Protein AF-Q84FB0-F1 (afdb_monomer)

Secondary structure (DSSP, 8-state):
-HHHHHHHHS--EEEE--S-S--SS--S----S-EEEESS-TT--BTTB-HHHHHHHHHHHHHHHHHHHHH-HHHHHSSHHHHHHHHHHHHHHHHHHHHHHHSS---HHHHHGGGGGGT--HHHHHHHHHHHHHHHHHHTTT----HHHHHHHHHHHHH-GGGS--HHHHTS--

Organism: Myxococcus xanthus (NCBI:txid34)

Mean predicted aligned error: 7.37 Å

Structure (mmCIF, N/CA/C/O backbone):
data_AF-Q84FB0-F1
#
_entry.id   AF-Q84FB0-F1
#
loop_
_atom_site.group_PDB
_atom_site.id
_atom_site.type_symbol
_atom_site.label_atom_id
_atom_site.label_alt_id
_atom_site.label_comp_id
_atom_site.label_asym_id
_atom_site.label_entity_id
_atom_site.label_seq_id
_atom_site.pdbx_PDB_ins_code
_atom_site.Cartn_x
_atom_site.Cartn_y
_atom_site.Cartn_z
_atom_site.occupancy
_atom_site.B_iso_or_equiv
_atom_site.auth_seq_id
_atom_site.auth_comp_id
_atom_site.auth_asym_id
_atom_site.auth_atom_id
_atom_site.pdbx_PDB_model_num
ATOM 1 N N . MET A 1 1 ? -11.268 15.327 3.316 1.00 81.75 1 MET A N 1
ATOM 2 C CA . MET A 1 1 ? -10.565 15.446 4.613 1.00 81.75 1 MET A CA 1
ATOM 3 C C . MET A 1 1 ? -9.249 14.669 4.582 1.00 81.75 1 MET A C 1
ATOM 5 O O . MET A 1 1 ? -8.233 15.342 4.572 1.00 81.75 1 MET A O 1
ATOM 9 N N . PHE A 1 2 ? -9.243 13.336 4.411 1.00 89.38 2 PHE A N 1
ATOM 10 C CA . PHE A 1 2 ? -8.011 12.535 4.229 1.00 89.38 2 PHE A CA 1
ATOM 11 C C . PHE A 1 2 ? -7.158 12.961 3.022 1.00 89.38 2 PHE A C 1
ATOM 13 O O . PHE A 1 2 ? -6.011 13.350 3.179 1.00 89.38 2 PHE A O 1
ATOM 20 N N . TRP A 1 3 ? -7.733 12.973 1.814 1.00 85.69 3 TRP A N 1
ATOM 21 C CA . TRP A 1 3 ? -6.962 13.269 0.598 1.00 85.69 3 TRP A CA 1
ATOM 22 C C . TRP A 1 3 ? -6.293 14.647 0.616 1.00 85.69 3 TRP A C 1
ATOM 24 O O . TRP A 1 3 ? -5.114 14.773 0.326 1.00 85.69 3 TRP A O 1
ATOM 34 N N . ARG A 1 4 ? -7.010 15.674 1.086 1.00 86.44 4 ARG A N 1
ATOM 35 C CA . ARG A 1 4 ? -6.433 17.014 1.276 1.00 86.44 4 ARG A CA 1
ATOM 36 C C . ARG A 1 4 ? -5.269 17.032 2.272 1.00 86.44 4 ARG A C 1
ATOM 38 O O . ARG A 1 4 ? -4.439 17.923 2.180 1.00 86.44 4 ARG A O 1
ATOM 45 N N . HIS A 1 5 ? -5.236 16.123 3.248 1.00 88.12 5 HIS A N 1
ATOM 46 C CA . HIS A 1 5 ? -4.092 15.988 4.149 1.00 88.12 5 HIS A CA 1
ATOM 47 C C . HIS A 1 5 ? -2.902 15.367 3.414 1.00 88.12 5 HIS A C 1
ATOM 49 O O . HIS A 1 5 ? -1.834 15.966 3.424 1.00 88.12 5 HIS A O 1
ATOM 55 N N . MET A 1 6 ? -3.119 14.268 2.683 1.00 87.06 6 MET A N 1
ATOM 56 C CA . MET A 1 6 ? -2.081 13.660 1.838 1.00 87.06 6 MET A CA 1
ATOM 57 C C . MET A 1 6 ? -1.478 14.679 0.862 1.00 87.06 6 MET A C 1
ATOM 59 O O . MET A 1 6 ? -0.266 14.818 0.824 1.00 87.06 6 MET A O 1
ATOM 63 N N . GLN A 1 7 ? -2.301 15.475 0.170 1.00 83.88 7 GLN A N 1
ATOM 64 C CA . GLN A 1 7 ? -1.829 16.516 -0.760 1.00 83.88 7 GLN A CA 1
ATOM 65 C C . GLN A 1 7 ? -1.030 17.644 -0.094 1.00 83.88 7 GLN A C 1
ATOM 67 O O . GLN A 1 7 ? -0.233 18.306 -0.747 1.00 83.88 7 GLN A O 1
ATOM 72 N N . ARG A 1 8 ? -1.275 17.921 1.193 1.00 85.62 8 ARG A N 1
ATOM 73 C CA . ARG A 1 8 ? -0.508 18.929 1.941 1.00 85.62 8 ARG A CA 1
ATOM 74 C C . ARG A 1 8 ? 0.864 18.404 2.344 1.00 85.62 8 ARG A C 1
ATOM 76 O O . ARG A 1 8 ? 1.802 19.188 2.376 1.00 85.62 8 ARG A O 1
ATOM 83 N N . CYS A 1 9 ? 0.952 17.120 2.683 1.00 82.88 9 CYS A N 1
ATOM 84 C CA . CYS A 1 9 ? 2.210 16.461 3.026 1.00 82.88 9 CYS A CA 1
ATOM 85 C C . CYS A 1 9 ? 3.042 16.156 1.776 1.00 82.88 9 CYS A C 1
ATOM 87 O O . CYS A 1 9 ? 4.254 16.315 1.805 1.00 82.88 9 CYS A O 1
ATOM 89 N N . PHE A 1 10 ? 2.375 15.793 0.681 1.00 81.75 10 PHE A N 1
ATOM 90 C CA . PHE A 1 10 ? 2.977 15.439 -0.599 1.00 81.75 10 PHE A CA 1
ATOM 91 C C . PHE A 1 10 ? 2.305 16.273 -1.692 1.00 81.75 10 PHE A C 1
ATOM 93 O O . PHE A 1 10 ? 1.219 15.890 -2.147 1.00 81.75 10 PHE A O 1
ATOM 100 N N . PRO A 1 11 ? 2.882 17.433 -2.067 1.00 76.44 11 PRO A N 1
ATOM 101 C CA . PRO A 1 11 ? 2.293 18.366 -3.025 1.00 76.44 11 PRO A CA 1
ATOM 102 C C . PRO A 1 11 ? 2.006 17.691 -4.371 1.00 76.44 11 PRO A C 1
ATOM 104 O O . PRO A 1 11 ? 2.858 17.607 -5.245 1.00 76.44 11 PRO A O 1
ATOM 107 N N . THR A 1 12 ? 0.783 17.183 -4.517 1.00 67.88 12 THR A N 1
ATOM 108 C CA . THR A 1 12 ? 0.330 16.365 -5.644 1.00 67.88 12 THR A CA 1
ATOM 109 C C . THR A 1 12 ? -1.045 16.827 -6.103 1.00 67.88 12 THR A C 1
ATOM 111 O O . THR A 1 12 ? -1.976 17.004 -5.307 1.00 67.88 12 THR A O 1
ATOM 114 N N . ASP A 1 13 ? -1.193 16.993 -7.410 1.00 63.09 13 ASP A N 1
ATOM 115 C CA . ASP A 1 13 ? -2.490 17.156 -8.048 1.00 63.09 13 ASP A CA 1
ATOM 116 C C . ASP A 1 13 ? -3.073 15.768 -8.337 1.00 63.09 13 ASP A C 1
ATOM 118 O O . ASP A 1 13 ? -2.354 14.834 -8.668 1.00 63.09 13 ASP A O 1
ATOM 122 N N . ALA A 1 14 ? -4.388 15.593 -8.222 1.00 58.88 14 ALA A N 1
ATOM 123 C CA . ALA A 1 14 ? -5.047 14.363 -8.662 1.00 58.88 14 ALA A CA 1
ATOM 124 C C . ALA A 1 14 ? -6.064 14.688 -9.747 1.00 58.88 14 ALA A C 1
ATOM 126 O O . ALA A 1 14 ? -6.960 15.511 -9.550 1.00 58.88 14 ALA A O 1
ATOM 127 N N . VAL A 1 15 ? -5.949 14.004 -10.881 1.00 58.81 15 VAL A N 1
ATOM 128 C CA . VAL A 1 15 ? -6.896 14.080 -11.988 1.00 58.81 15 VAL A CA 1
ATOM 129 C C . VAL A 1 15 ? -7.647 12.759 -12.064 1.00 58.81 15 VAL A C 1
ATOM 131 O O . VAL A 1 15 ? -7.072 11.686 -12.239 1.00 58.81 15 VAL A O 1
ATOM 134 N N . CYS A 1 16 ? -8.970 12.830 -11.950 1.00 55.19 16 CYS A N 1
ATOM 135 C CA . CYS A 1 16 ? -9.826 11.663 -12.126 1.00 55.19 16 CYS A CA 1
ATOM 136 C C . CYS A 1 16 ? -9.865 11.281 -13.610 1.00 55.19 16 CYS A C 1
ATOM 138 O O . CYS A 1 16 ? -10.327 12.072 -14.434 1.00 55.19 16 CYS A O 1
ATOM 140 N N . SER A 1 17 ? -9.434 10.069 -13.967 1.00 54.00 17 SER A N 1
ATOM 141 C CA . SER A 1 17 ? -9.608 9.545 -15.325 1.00 54.00 17 SER A CA 1
ATOM 142 C C . SER A 1 17 ? -10.640 8.418 -15.321 1.00 54.00 17 SER A C 1
ATOM 144 O O . SER A 1 17 ? -10.399 7.348 -14.770 1.00 54.00 17 SER A O 1
ATOM 146 N N . HIS A 1 18 ? -11.783 8.636 -15.975 1.00 48.28 18 HIS A N 1
ATOM 147 C CA . HIS A 1 18 ? -12.848 7.632 -16.135 1.00 48.28 18 HIS A CA 1
ATOM 148 C C . HIS A 1 18 ? -12.503 6.529 -17.160 1.00 48.28 18 HIS A C 1
ATOM 150 O O . HIS A 1 18 ? -13.316 5.651 -17.441 1.00 48.28 18 HIS A O 1
ATOM 156 N N . THR A 1 19 ? -11.307 6.566 -17.747 1.00 38.69 19 THR A N 1
ATOM 157 C CA . THR A 1 19 ? -10.820 5.593 -18.730 1.00 38.69 19 THR A CA 1
ATOM 158 C C . THR A 1 19 ? -9.985 4.506 -18.061 1.00 38.69 19 THR A C 1
ATOM 160 O O . THR A 1 19 ? -8.848 4.780 -17.712 1.00 38.69 19 THR A O 1
ATOM 163 N N . SER A 1 20 ? -10.547 3.292 -17.969 1.00 35.56 20 SER A N 1
ATOM 164 C CA . SER A 1 20 ? -9.929 1.961 -17.761 1.00 35.56 20 SER A CA 1
ATOM 165 C C . SER A 1 20 ? -8.790 1.795 -16.720 1.00 35.56 20 SER A C 1
ATOM 167 O O . SER A 1 20 ? -7.820 2.543 -16.712 1.00 35.56 20 SER A O 1
ATOM 169 N N . PRO A 1 21 ? -8.795 0.723 -15.904 1.00 37.03 21 PRO A N 1
ATOM 170 C CA . PRO A 1 21 ? -8.033 0.614 -14.648 1.00 37.03 21 PRO A CA 1
ATOM 171 C C . PRO A 1 21 ? -6.511 0.356 -14.779 1.00 37.03 21 PRO A C 1
ATOM 173 O O . PRO A 1 21 ? -5.920 -0.235 -13.882 1.00 37.03 21 PRO A O 1
ATOM 176 N N . ALA A 1 22 ? -5.853 0.740 -15.876 1.00 36.75 22 ALA A N 1
ATOM 177 C CA . ALA A 1 22 ? -4.546 0.175 -16.236 1.00 36.75 22 ALA A CA 1
ATOM 178 C C . ALA A 1 22 ? -3.475 1.175 -16.704 1.00 36.75 22 ALA A C 1
ATOM 180 O O . ALA A 1 22 ? -2.576 0.792 -17.449 1.00 36.75 22 ALA A O 1
ATOM 181 N N . ARG A 1 23 ? -3.525 2.448 -16.301 1.00 41.28 23 ARG A N 1
ATOM 182 C CA . ARG A 1 23 ? -2.389 3.364 -16.517 1.00 41.28 23 ARG A CA 1
ATOM 183 C C . ARG A 1 23 ? -2.129 4.200 -15.267 1.00 41.28 23 ARG A C 1
ATOM 185 O O . ARG A 1 23 ? -2.551 5.343 -15.189 1.00 41.28 23 ARG A O 1
ATOM 192 N N . LEU A 1 24 ? -1.448 3.588 -14.298 1.00 46.16 24 LEU A N 1
ATOM 193 C CA . LEU A 1 24 ? -0.809 4.295 -13.176 1.00 46.16 24 LEU A CA 1
ATOM 194 C C . LEU A 1 24 ? 0.462 5.036 -13.619 1.00 46.16 24 LEU A C 1
ATOM 196 O O . LEU A 1 24 ? 0.930 5.927 -12.923 1.00 46.16 24 LEU A O 1
ATOM 200 N N . PHE A 1 25 ? 0.970 4.722 -14.813 1.00 41.09 25 PHE A N 1
ATOM 201 C CA . PHE A 1 25 ? 2.110 5.397 -15.412 1.00 41.09 25 PHE A CA 1
ATOM 202 C C . PHE A 1 25 ? 1.646 6.345 -16.523 1.00 41.09 25 PHE A C 1
ATOM 204 O O . PHE A 1 25 ? 0.954 5.895 -17.452 1.00 41.09 25 PHE A O 1
ATOM 211 N N . PRO A 1 26 ? 2.022 7.636 -16.482 1.00 37.81 26 PRO A N 1
ATOM 212 C CA . PRO A 1 26 ? 1.832 8.506 -17.628 1.00 37.81 26 PRO A CA 1
ATOM 213 C C . PRO A 1 26 ? 2.579 7.906 -18.827 1.00 37.81 26 PRO A C 1
ATOM 215 O O . PRO A 1 26 ? 3.738 7.498 -18.738 1.00 37.81 26 PRO A O 1
ATOM 218 N N . ARG A 1 27 ? 1.892 7.805 -19.972 1.00 30.53 27 ARG A N 1
ATOM 219 C CA . ARG A 1 27 ? 2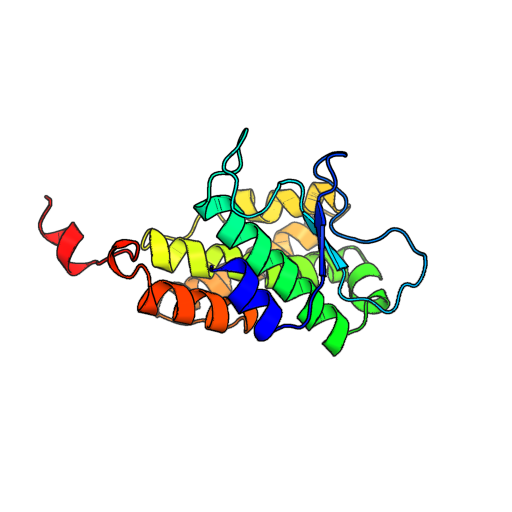.558 7.511 -21.247 1.00 30.53 27 ARG A CA 1
ATOM 220 C C . ARG A 1 27 ? 3.578 8.620 -21.500 1.00 30.53 27 ARG A C 1
ATOM 222 O O . ARG A 1 27 ? 3.218 9.785 -21.392 1.00 30.53 27 ARG A O 1
ATOM 229 N N . ALA A 1 28 ? 4.804 8.217 -21.839 1.00 35.25 28 ALA A N 1
ATOM 230 C CA . ALA A 1 28 ? 5.946 9.067 -22.165 1.00 35.25 28 ALA A CA 1
ATOM 231 C C . ALA A 1 28 ? 5.542 10.411 -22.799 1.00 35.25 28 ALA A C 1
ATOM 233 O O . ALA A 1 28 ? 4.931 10.454 -23.868 1.00 35.25 28 ALA A O 1
ATOM 234 N N . GLY A 1 29 ? 5.884 11.486 -22.098 1.00 30.20 29 GLY A N 1
ATOM 235 C CA . GLY A 1 29 ? 5.522 12.860 -22.414 1.00 30.20 29 GLY A CA 1
ATOM 236 C C . GLY A 1 29 ? 5.614 13.676 -21.134 1.00 30.20 29 GLY A C 1
ATOM 237 O O . GLY A 1 29 ? 4.689 13.675 -20.333 1.00 30.20 29 GLY A O 1
ATOM 238 N N . VAL A 1 30 ? 6.778 14.283 -20.914 1.00 35.75 30 VAL A N 1
ATOM 239 C CA . 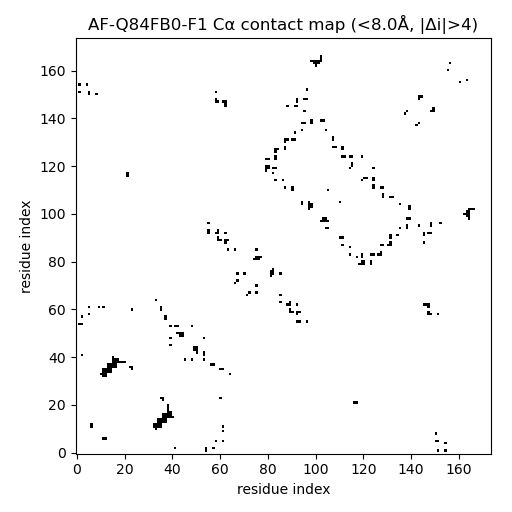VAL A 1 30 ? 7.124 15.094 -19.743 1.00 35.75 30 VAL A CA 1
ATOM 240 C C . VAL A 1 30 ? 5.993 16.061 -19.385 1.00 35.75 30 VAL A C 1
ATOM 242 O O . VAL A 1 30 ? 5.650 16.940 -20.172 1.00 35.75 30 VAL A O 1
ATOM 245 N N . ALA A 1 31 ? 5.480 15.944 -18.165 1.00 32.91 31 ALA A N 1
ATOM 246 C CA . ALA A 1 31 ? 4.929 17.075 -17.440 1.00 32.91 31 ALA A CA 1
ATOM 247 C C . ALA A 1 31 ? 5.675 17.148 -16.099 1.00 32.91 31 ALA A C 1
ATOM 249 O O . ALA A 1 31 ? 5.643 16.170 -15.350 1.00 32.91 31 ALA A O 1
ATOM 250 N N . PRO A 1 32 ? 6.371 18.253 -15.779 1.00 38.12 32 PRO A N 1
ATOM 251 C CA . PRO A 1 32 ? 6.782 18.512 -14.410 1.00 38.12 32 PRO A CA 1
ATOM 252 C C . PRO A 1 32 ? 5.493 18.793 -13.636 1.00 38.12 32 PRO A C 1
ATOM 254 O O . PRO A 1 32 ? 4.879 19.846 -13.786 1.00 38.12 32 PRO A O 1
ATOM 257 N N . GLY A 1 33 ? 5.001 17.799 -12.911 1.00 45.50 33 GLY A N 1
ATOM 258 C CA . GLY A 1 33 ? 3.712 17.905 -12.250 1.00 45.50 33 GLY A CA 1
ATOM 259 C C . GLY A 1 33 ? 3.344 16.585 -11.613 1.00 45.50 33 GLY A C 1
ATOM 260 O O . GLY A 1 33 ? 3.117 15.596 -12.303 1.00 45.50 33 GLY A O 1
ATOM 261 N N . HIS A 1 34 ? 3.296 16.597 -10.290 1.00 61.44 34 HIS A N 1
ATOM 262 C CA . HIS A 1 34 ? 2.924 15.517 -9.390 1.00 61.44 34 HIS A CA 1
ATOM 263 C C . HIS A 1 34 ? 1.442 15.131 -9.579 1.00 61.44 34 HIS A C 1
ATOM 265 O O . HIS A 1 34 ? 0.631 15.303 -8.676 1.00 61.44 34 HIS A O 1
ATOM 271 N N . CYS A 1 35 ? 1.051 14.703 -10.783 1.00 65.06 35 CYS A N 1
ATOM 272 C CA . CYS A 1 35 ? -0.336 14.487 -11.171 1.00 65.06 35 CYS A CA 1
ATOM 273 C C . CYS A 1 35 ? -0.702 12.999 -11.110 1.00 65.06 35 CYS A C 1
ATOM 275 O O . CYS A 1 35 ? -0.243 12.194 -11.920 1.00 65.06 35 CYS A O 1
ATOM 277 N N . LEU A 1 36 ? -1.552 12.631 -10.156 1.00 70.06 36 LEU A N 1
ATOM 278 C CA . LEU A 1 36 ? -2.039 11.271 -9.968 1.00 70.06 36 LEU A CA 1
ATOM 279 C C . LEU A 1 36 ? -3.304 11.021 -10.784 1.00 70.06 36 LEU A C 1
ATOM 281 O O . LEU A 1 36 ? -4.296 11.739 -10.648 1.00 70.06 36 LEU A O 1
ATOM 285 N N . HIS A 1 37 ? -3.309 9.944 -11.565 1.00 72.62 37 HIS A N 1
ATOM 286 C CA . HIS A 1 37 ? -4.497 9.485 -12.278 1.00 72.62 37 HIS A CA 1
ATOM 287 C C . HIS A 1 37 ? -5.255 8.447 -11.453 1.00 72.62 37 HIS A C 1
ATOM 289 O O . HIS A 1 37 ? -4.861 7.283 -11.375 1.00 72.62 37 HIS A O 1
ATOM 295 N N . LEU A 1 38 ? -6.363 8.867 -10.840 1.00 80.31 38 LEU A N 1
ATOM 296 C CA . LEU A 1 38 ? -7.212 7.978 -10.047 1.00 80.31 38 LEU A CA 1
ATOM 297 C C . LEU A 1 38 ? -8.429 7.523 -10.868 1.00 80.31 38 LEU A C 1
ATOM 299 O O . LEU A 1 38 ? -9.039 8.338 -11.568 1.00 80.31 38 LEU A O 1
ATOM 303 N N . PRO A 1 39 ? -8.837 6.243 -10.775 1.00 79.31 39 PRO A N 1
ATOM 304 C CA . PRO A 1 39 ? -9.997 5.720 -11.498 1.00 79.31 39 PRO A CA 1
ATOM 305 C C . PRO A 1 39 ? -11.338 6.059 -10.817 1.00 79.31 39 PRO A C 1
ATOM 307 O O . PRO A 1 39 ? -12.367 5.469 -11.145 1.00 79.31 39 PRO A O 1
ATOM 310 N N . PHE A 1 40 ? -11.337 6.970 -9.841 1.00 84.31 40 PHE A N 1
ATOM 311 C CA . PHE A 1 40 ? -12.496 7.362 -9.043 1.00 84.31 40 PHE A CA 1
ATOM 312 C C . PHE A 1 40 ? -12.413 8.834 -8.635 1.00 84.31 40 PHE A C 1
ATOM 314 O O . PHE A 1 40 ? -11.327 9.401 -8.533 1.00 84.31 40 PHE A O 1
ATOM 321 N N . GLU A 1 41 ? -13.572 9.420 -8.332 1.00 85.62 41 GLU A N 1
ATOM 322 C CA . GLU A 1 41 ? -13.672 10.725 -7.681 1.00 85.62 41 GLU A CA 1
ATOM 323 C C . GLU A 1 41 ? -13.424 10.584 -6.175 1.00 85.62 41 GLU A C 1
ATOM 325 O O . GLU A 1 41 ? -14.125 9.849 -5.470 1.00 85.62 41 GLU A O 1
ATOM 330 N N . VAL A 1 42 ? -12.404 11.280 -5.674 1.00 85.31 42 VAL A N 1
ATOM 331 C CA . VAL A 1 42 ? -11.977 11.151 -4.280 1.00 85.31 42 VAL A CA 1
ATOM 332 C C . VAL A 1 42 ? -13.040 11.688 -3.323 1.00 85.31 42 VAL A C 1
ATOM 334 O O . VAL A 1 42 ? -13.462 12.838 -3.409 1.00 85.31 42 VAL A O 1
ATOM 337 N N . GLY A 1 43 ? -13.425 10.868 -2.346 1.00 88.06 43 GLY A N 1
ATOM 338 C CA . GLY A 1 43 ? -14.447 11.192 -1.354 1.00 88.06 43 GLY A CA 1
ATOM 339 C C . GLY A 1 43 ? -15.869 10.839 -1.787 1.00 88.06 43 GLY A C 1
ATOM 340 O O . GLY A 1 43 ? -16.785 10.971 -0.975 1.00 88.06 43 GLY A O 1
ATOM 341 N N . VAL A 1 44 ? -16.063 10.351 -3.016 1.00 89.75 44 VAL A N 1
ATOM 342 C CA . VAL A 1 44 ? -17.374 9.949 -3.533 1.00 89.75 44 VAL A CA 1
ATOM 343 C C . VAL A 1 44 ? -17.394 8.429 -3.734 1.00 89.75 44 VAL A C 1
ATOM 345 O O . VAL A 1 44 ? -16.813 7.932 -4.700 1.00 89.75 44 VAL A O 1
ATOM 348 N N . PRO A 1 45 ? -18.031 7.650 -2.839 1.00 89.62 45 PRO A N 1
ATOM 349 C CA . PRO A 1 45 ? -18.046 6.193 -2.951 1.00 89.62 45 PRO A CA 1
ATOM 350 C C . PRO A 1 45 ? -18.921 5.742 -4.128 1.00 89.62 45 PRO A C 1
ATOM 352 O O . PRO A 1 45 ? -20.106 6.074 -4.185 1.00 89.62 45 PRO A O 1
ATOM 355 N N . ARG A 1 46 ? -18.356 4.981 -5.076 1.00 86.25 46 ARG A N 1
ATOM 356 C CA . ARG A 1 46 ? -19.063 4.462 -6.269 1.00 86.25 46 ARG A CA 1
ATOM 357 C C . ARG A 1 46 ? -18.463 3.139 -6.743 1.00 86.25 46 ARG A C 1
ATOM 359 O O . ARG A 1 46 ? -17.279 2.914 -6.547 1.00 86.25 46 ARG A O 1
ATOM 366 N N . ALA A 1 47 ? -19.282 2.289 -7.372 1.00 72.38 47 ALA A N 1
ATOM 367 C CA . ALA A 1 47 ? -18.908 1.106 -8.169 1.00 72.38 47 ALA A CA 1
ATOM 368 C C . ALA A 1 47 ? -17.516 0.492 -7.870 1.00 72.38 47 ALA A C 1
ATOM 370 O O . ALA A 1 47 ? -16.564 0.676 -8.623 1.00 72.38 47 ALA A O 1
ATOM 371 N N . GLY A 1 48 ? -17.394 -0.254 -6.766 1.00 83.00 48 GLY A N 1
ATOM 372 C CA . GLY A 1 48 ? -16.151 -0.952 -6.406 1.00 83.00 48 GLY A CA 1
ATOM 373 C C . GLY A 1 48 ? -15.082 -0.101 -5.705 1.00 83.00 48 GLY A C 1
ATOM 374 O O . GLY A 1 48 ? -14.073 -0.666 -5.286 1.00 83.00 48 GLY A O 1
ATOM 375 N N . TRP A 1 49 ? -15.321 1.198 -5.505 1.00 88.62 49 TRP A N 1
ATOM 376 C CA . TRP A 1 49 ? -14.464 2.152 -4.796 1.00 88.62 49 TRP A CA 1
ATOM 377 C C . TRP A 1 49 ? -15.186 2.768 -3.593 1.00 88.62 49 TRP A C 1
ATOM 379 O O . TRP A 1 49 ? -15.648 3.910 -3.642 1.00 88.62 49 TRP A O 1
ATOM 389 N N . ASP A 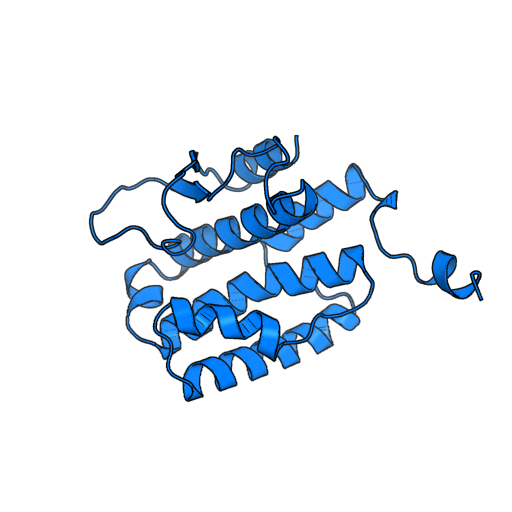1 50 ? -15.290 2.005 -2.503 1.00 93.06 50 ASP A N 1
ATOM 390 C CA . ASP A 1 50 ? -15.654 2.565 -1.198 1.00 93.06 50 ASP A CA 1
ATOM 391 C C . ASP A 1 50 ? -14.543 3.486 -0.655 1.00 93.06 50 ASP A C 1
ATOM 393 O O . ASP A 1 50 ? -13.416 3.489 -1.151 1.00 93.06 50 ASP A O 1
ATOM 397 N N . LEU A 1 51 ? -14.852 4.273 0.379 1.00 93.12 51 LEU A N 1
ATOM 398 C CA . LEU A 1 51 ? -13.906 5.249 0.932 1.00 93.12 51 LEU A CA 1
ATOM 399 C C . LEU A 1 51 ? -12.605 4.611 1.445 1.00 93.12 51 LEU A C 1
ATOM 401 O O . LEU A 1 51 ? -11.558 5.247 1.377 1.00 93.12 51 LEU A O 1
ATOM 405 N N . TRP A 1 52 ? -12.646 3.368 1.930 1.00 95.19 52 TRP A N 1
ATOM 406 C CA . TRP A 1 52 ? -11.448 2.672 2.393 1.00 95.19 52 TRP A CA 1
ATOM 407 C C . TRP A 1 52 ? -10.555 2.261 1.220 1.00 95.19 52 TRP A C 1
ATOM 409 O O . TRP A 1 52 ? -9.351 2.505 1.240 1.00 95.19 52 TRP A O 1
ATOM 419 N N . ARG A 1 53 ? -11.137 1.713 0.151 1.00 92.44 53 ARG A N 1
ATOM 420 C CA . ARG A 1 53 ? -10.404 1.408 -1.085 1.00 92.44 53 ARG A CA 1
ATOM 421 C C . ARG A 1 53 ? -9.793 2.661 -1.700 1.00 92.44 53 ARG A C 1
ATOM 423 O O . ARG A 1 53 ? -8.679 2.596 -2.209 1.00 92.44 53 ARG A O 1
ATOM 430 N N . GLN A 1 54 ? -10.489 3.795 -1.619 1.00 92.06 54 GLN A N 1
ATOM 431 C CA . GLN A 1 54 ? -9.945 5.082 -2.053 1.00 92.06 54 GLN A CA 1
ATOM 432 C C . GLN A 1 54 ? -8.743 5.510 -1.202 1.00 92.06 54 GLN A C 1
ATOM 434 O O . GLN A 1 54 ? -7.743 5.926 -1.772 1.00 92.06 54 GLN A O 1
ATOM 439 N N . VAL A 1 55 ? -8.798 5.358 0.129 1.00 94.88 55 VAL A N 1
ATOM 440 C CA . VAL A 1 55 ? -7.646 5.603 1.023 1.00 94.88 55 VAL A CA 1
ATOM 441 C C . VAL A 1 55 ? -6.440 4.770 0.593 1.00 94.88 55 VAL A C 1
ATOM 443 O O . VAL A 1 55 ? -5.381 5.338 0.349 1.00 94.88 55 VAL A O 1
ATOM 446 N N . VAL A 1 56 ? -6.618 3.455 0.423 1.00 94.88 56 VAL A N 1
ATOM 447 C CA . VAL A 1 56 ? -5.534 2.550 0.007 1.00 94.88 56 VAL A CA 1
ATOM 448 C C . VAL A 1 56 ? -4.940 2.977 -1.336 1.00 94.88 56 VAL A C 1
ATOM 450 O O . VAL A 1 56 ? -3.728 3.139 -1.442 1.00 94.88 56 VAL A O 1
ATOM 453 N N . ALA A 1 57 ? -5.777 3.229 -2.346 1.00 90.75 57 ALA A N 1
ATOM 454 C CA . ALA A 1 57 ? -5.296 3.637 -3.664 1.00 90.75 57 ALA A CA 1
ATOM 455 C C . ALA A 1 57 ? -4.610 5.010 -3.663 1.00 90.75 57 ALA A C 1
ATOM 457 O O . ALA A 1 57 ? -3.617 5.182 -4.362 1.00 90.75 57 ALA A O 1
ATOM 458 N N . CYS A 1 58 ? -5.096 5.974 -2.879 1.00 91.06 58 CYS A N 1
ATOM 459 C CA . CYS A 1 58 ? -4.442 7.272 -2.729 1.00 91.06 58 CYS A CA 1
ATOM 460 C C . CYS A 1 58 ? -3.065 7.138 -2.068 1.00 91.06 58 CYS A C 1
ATOM 462 O O . CYS A 1 58 ? -2.110 7.729 -2.558 1.00 91.06 58 CYS A O 1
ATOM 464 N N . THR A 1 59 ? -2.941 6.359 -0.989 1.00 94.06 59 THR A N 1
ATOM 465 C CA . THR A 1 59 ? -1.648 6.134 -0.321 1.00 94.06 59 THR A CA 1
ATOM 466 C C . THR A 1 59 ? -0.660 5.412 -1.234 1.00 94.06 59 THR A C 1
ATOM 468 O O . THR A 1 59 ? 0.489 5.825 -1.340 1.00 94.06 59 THR A O 1
ATOM 471 N N . HIS A 1 60 ? -1.118 4.380 -1.942 1.00 93.00 60 HIS A N 1
ATOM 472 C CA . HIS A 1 60 ? -0.326 3.666 -2.943 1.00 93.00 60 HIS A CA 1
ATOM 473 C C . HIS A 1 60 ? 0.173 4.602 -4.054 1.00 93.00 60 HIS A C 1
ATOM 475 O O . HIS A 1 60 ? 1.352 4.611 -4.388 1.00 93.00 60 HIS A O 1
ATOM 481 N N . ALA A 1 61 ? -0.713 5.436 -4.603 1.00 88.00 61 ALA A N 1
ATOM 482 C CA . ALA A 1 61 ? -0.365 6.372 -5.666 1.00 88.00 61 ALA A CA 1
ATOM 483 C C . ALA A 1 61 ? 0.627 7.451 -5.198 1.00 88.00 61 ALA A C 1
ATOM 485 O O . ALA A 1 61 ? 1.529 7.814 -5.945 1.00 88.00 61 ALA A O 1
ATOM 486 N N . VAL A 1 62 ? 0.499 7.929 -3.956 1.00 88.94 62 VAL A N 1
ATOM 487 C CA . VAL A 1 62 ? 1.478 8.846 -3.354 1.00 88.94 62 VAL A CA 1
ATOM 488 C C . VAL A 1 62 ? 2.851 8.186 -3.216 1.00 88.94 62 VAL A C 1
ATOM 490 O O . VAL A 1 62 ? 3.847 8.854 -3.468 1.00 88.94 62 VAL A O 1
ATOM 493 N N . GLN A 1 63 ? 2.928 6.887 -2.898 1.00 90.75 63 GLN A N 1
ATOM 494 C CA . GLN A 1 63 ? 4.221 6.197 -2.832 1.00 90.75 63 GLN A CA 1
ATOM 495 C C . GLN A 1 63 ? 4.957 6.247 -4.176 1.00 90.75 63 GLN A C 1
ATOM 497 O O . GLN A 1 63 ? 6.153 6.505 -4.196 1.00 90.75 63 GLN A O 1
ATOM 502 N N . HIS A 1 64 ? 4.254 6.111 -5.303 1.00 86.88 64 HIS A N 1
ATOM 503 C CA . HIS A 1 64 ? 4.884 6.277 -6.616 1.00 86.88 64 HIS A CA 1
ATOM 504 C C . HIS A 1 64 ? 5.452 7.678 -6.854 1.00 86.88 64 HIS A C 1
ATOM 506 O O . HIS A 1 64 ? 6.462 7.810 -7.536 1.00 86.88 64 HIS A O 1
ATOM 512 N N . VAL A 1 65 ? 4.838 8.725 -6.296 1.00 84.56 65 VAL A N 1
ATOM 513 C CA . VAL A 1 65 ? 5.375 10.091 -6.409 1.00 84.56 65 VAL A CA 1
ATOM 514 C C . VAL A 1 65 ? 6.704 10.192 -5.675 1.00 84.56 65 VAL A C 1
ATOM 516 O O . VAL A 1 65 ? 7.667 10.679 -6.257 1.00 84.56 65 VAL A O 1
ATOM 519 N N . LEU A 1 66 ? 6.772 9.660 -4.453 1.00 86.44 66 LEU A N 1
ATOM 520 C CA . LEU A 1 66 ? 8.003 9.630 -3.659 1.00 86.44 66 LEU A CA 1
ATOM 521 C C . LEU A 1 66 ? 9.108 8.838 -4.367 1.00 86.44 66 LEU A C 1
ATOM 523 O O . LEU A 1 66 ? 10.223 9.324 -4.513 1.00 86.44 66 LEU A O 1
ATOM 527 N N . GLN A 1 67 ? 8.769 7.668 -4.910 1.00 85.69 67 GLN A N 1
ATOM 528 C CA . GLN A 1 67 ? 9.701 6.862 -5.701 1.00 85.69 67 GLN A CA 1
ATOM 529 C C . GLN A 1 67 ? 10.202 7.601 -6.947 1.00 85.69 67 GLN A C 1
ATOM 531 O O . GLN A 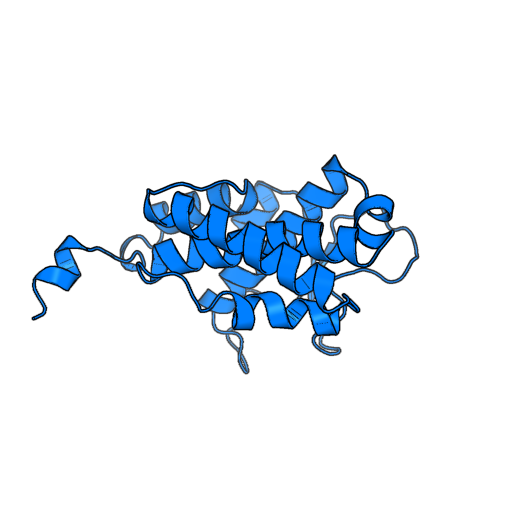1 67 ? 11.369 7.494 -7.307 1.00 85.69 67 GLN A O 1
ATOM 536 N N . PHE A 1 68 ? 9.343 8.363 -7.632 1.00 83.50 68 PHE A N 1
ATOM 537 C CA . PHE A 1 68 ? 9.767 9.152 -8.792 1.00 83.50 68 PHE A CA 1
ATOM 538 C C . PHE A 1 68 ? 10.643 10.346 -8.413 1.00 83.50 68 PHE A C 1
ATOM 540 O O . PHE A 1 68 ? 11.499 10.719 -9.213 1.00 83.50 68 PHE A O 1
ATOM 547 N N . GLU A 1 69 ? 10.437 10.941 -7.240 1.00 83.44 69 GLU A N 1
ATOM 548 C CA . GLU A 1 69 ? 11.304 11.997 -6.710 1.00 83.44 69 GLU A CA 1
ATOM 549 C C . GLU A 1 69 ? 12.690 11.458 -6.326 1.00 83.44 69 GLU A C 1
ATOM 551 O O . GLU A 1 69 ? 13.685 12.144 -6.558 1.00 83.44 69 GLU A O 1
ATOM 556 N N . GLU A 1 70 ? 12.763 10.235 -5.792 1.00 83.50 70 GLU A N 1
ATOM 557 C CA . GLU A 1 70 ? 14.015 9.593 -5.373 1.00 83.50 70 GLU A CA 1
ATOM 558 C C . GLU A 1 70 ? 14.794 8.971 -6.545 1.00 83.50 70 GLU A C 1
ATOM 560 O O . GLU A 1 70 ? 15.957 9.308 -6.773 1.00 83.50 70 GLU A O 1
ATOM 565 N N . ASP A 1 71 ? 14.153 8.087 -7.313 1.00 78.12 71 ASP A N 1
ATOM 566 C CA . ASP A 1 71 ? 14.811 7.254 -8.329 1.00 78.12 71 ASP A CA 1
ATOM 567 C C . ASP A 1 71 ? 14.695 7.819 -9.753 1.00 78.12 71 ASP A C 1
ATOM 569 O O . ASP A 1 71 ? 15.451 7.446 -10.655 1.00 78.12 71 ASP A O 1
ATOM 573 N N . GLY A 1 72 ? 13.717 8.693 -9.992 1.00 73.81 72 GLY A N 1
ATOM 574 C CA . GLY A 1 72 ? 13.316 9.106 -11.332 1.00 73.81 72 GLY A CA 1
ATOM 575 C C . GLY A 1 72 ? 12.439 8.073 -12.059 1.00 73.81 72 GLY A C 1
ATOM 576 O O . GLY A 1 72 ? 12.570 6.852 -11.930 1.00 73.81 72 GLY A O 1
ATOM 577 N N . LEU A 1 73 ? 11.533 8.576 -12.904 1.00 71.19 73 LEU A N 1
ATOM 578 C CA . LEU A 1 73 ? 10.566 7.759 -13.654 1.00 71.19 73 LEU A CA 1
ATOM 579 C C . LEU A 1 73 ? 11.233 6.724 -14.580 1.00 71.19 73 LEU A C 1
ATOM 581 O O . LEU A 1 73 ? 10.724 5.615 -14.754 1.00 71.19 73 LEU A O 1
ATOM 585 N N . GLU A 1 74 ? 12.364 7.085 -15.189 1.00 69.38 74 GLU A N 1
ATOM 586 C CA . GLU A 1 74 ? 13.066 6.230 -16.152 1.00 69.38 74 GLU A CA 1
ATOM 587 C C . GLU A 1 74 ? 13.586 4.944 -15.504 1.00 69.38 74 GLU A C 1
ATOM 589 O O . GLU A 1 74 ? 13.474 3.872 -16.100 1.00 69.38 74 GLU A O 1
ATOM 594 N N . VAL A 1 75 ? 14.072 5.026 -14.261 1.00 68.38 75 VAL A N 1
ATOM 595 C CA . VAL A 1 75 ? 14.585 3.872 -13.510 1.00 68.38 75 VAL A CA 1
ATOM 596 C C . VAL A 1 75 ? 13.455 2.896 -13.200 1.00 68.38 75 VAL A C 1
ATOM 598 O O . VAL A 1 75 ? 13.577 1.701 -13.477 1.00 68.38 75 VAL A O 1
ATOM 601 N N . SER A 1 76 ? 12.317 3.408 -12.727 1.00 67.56 76 SER A N 1
ATOM 602 C CA . SER A 1 76 ? 11.143 2.600 -12.367 1.00 67.56 76 SER A CA 1
ATOM 603 C C . SER A 1 76 ? 10.528 1.857 -13.56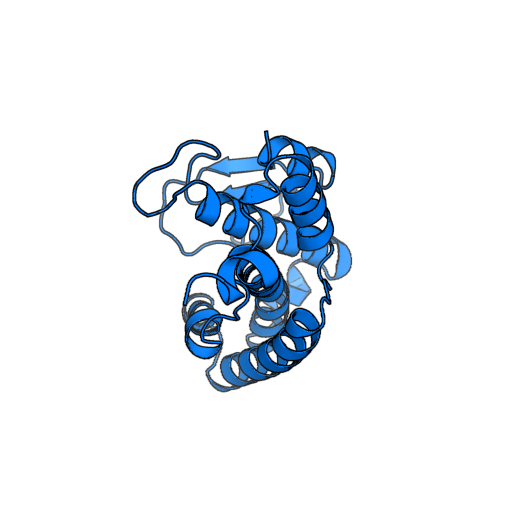2 1.00 67.56 76 SER A C 1
ATOM 605 O O . SER A 1 76 ? 9.932 0.793 -13.400 1.00 67.56 76 SER A O 1
ATOM 607 N N . LEU A 1 77 ? 10.696 2.378 -14.783 1.00 77.44 77 LEU A N 1
ATOM 608 C CA . LEU A 1 77 ? 10.135 1.796 -16.008 1.00 77.44 77 LEU A CA 1
ATOM 609 C C . LEU A 1 77 ? 11.142 1.012 -16.862 1.00 77.44 77 LEU A C 1
ATOM 611 O O . LEU A 1 77 ? 10.721 0.342 -17.812 1.00 77.44 77 LEU A O 1
ATOM 615 N N . ALA A 1 78 ? 12.432 1.034 -16.513 1.00 82.31 78 ALA A N 1
ATOM 616 C CA . ALA A 1 78 ? 13.529 0.518 -17.336 1.00 82.31 78 ALA A CA 1
ATOM 617 C C . ALA A 1 78 ? 13.430 -0.980 -17.672 1.00 82.31 78 ALA A C 1
ATOM 619 O O . ALA A 1 78 ? 13.882 -1.420 -18.728 1.00 82.31 78 ALA A O 1
ATOM 620 N N . SER A 1 79 ? 12.853 -1.792 -16.782 1.00 88.88 79 SER A N 1
ATOM 621 C CA . SER A 1 79 ? 12.741 -3.243 -16.967 1.00 88.88 79 SER A CA 1
ATOM 622 C C . SER A 1 79 ? 11.545 -3.827 -16.218 1.00 88.88 79 SER A C 1
ATOM 624 O O . SER A 1 79 ? 10.948 -3.173 -15.366 1.00 88.88 79 SER A O 1
ATOM 626 N N . SER A 1 80 ? 11.198 -5.078 -16.530 1.00 91.06 80 SER A N 1
ATOM 627 C CA . SER A 1 80 ? 10.186 -5.838 -15.785 1.00 91.06 80 SER A CA 1
ATOM 628 C C . SER A 1 80 ? 10.547 -5.958 -14.296 1.00 91.06 80 SER A C 1
ATOM 630 O O . SER A 1 80 ? 9.714 -5.663 -13.442 1.00 91.06 80 SER A O 1
ATOM 632 N N . ALA A 1 81 ? 11.808 -6.269 -13.984 1.00 92.25 81 ALA A N 1
ATOM 633 C CA . ALA A 1 81 ? 12.312 -6.333 -12.615 1.00 92.25 81 ALA A CA 1
ATOM 634 C C . ALA A 1 81 ? 12.220 -4.984 -11.881 1.00 92.25 81 ALA A C 1
ATOM 636 O O . ALA A 1 81 ? 11.822 -4.941 -10.717 1.00 92.25 81 ALA A O 1
ATOM 637 N N . ALA A 1 82 ? 12.559 -3.878 -12.555 1.00 89.44 82 ALA A N 1
ATOM 638 C CA . ALA A 1 82 ? 12.466 -2.538 -11.974 1.00 89.44 82 ALA A CA 1
ATOM 639 C C . ALA A 1 82 ? 11.009 -2.148 -11.678 1.00 89.44 82 ALA A C 1
ATOM 641 O O . ALA A 1 82 ? 10.708 -1.727 -10.562 1.00 89.44 82 ALA A O 1
ATOM 642 N N . ARG A 1 83 ? 10.092 -2.406 -12.623 1.00 89.38 83 ARG A N 1
ATOM 643 C CA . ARG A 1 83 ? 8.650 -2.199 -12.416 1.00 89.38 83 ARG A CA 1
ATOM 644 C C . ARG A 1 83 ? 8.124 -3.038 -11.259 1.00 89.38 83 ARG A C 1
ATOM 646 O O . ARG A 1 83 ? 7.432 -2.519 -10.394 1.00 89.38 83 ARG A O 1
ATOM 653 N N . ALA A 1 84 ? 8.478 -4.322 -11.212 1.00 92.06 84 ALA A N 1
ATOM 654 C CA . ALA A 1 84 ? 8.060 -5.213 -10.134 1.00 92.06 84 ALA A CA 1
ATOM 655 C C . ALA A 1 84 ? 8.581 -4.758 -8.765 1.00 92.06 84 ALA A C 1
ATOM 657 O O . ALA A 1 84 ? 7.854 -4.871 -7.784 1.00 92.06 84 ALA A O 1
ATOM 658 N N . ARG A 1 85 ? 9.806 -4.222 -8.692 1.00 92.00 85 ARG A N 1
ATOM 659 C CA . ARG A 1 85 ? 10.378 -3.673 -7.456 1.00 92.00 85 ARG A CA 1
ATOM 660 C C . ARG A 1 85 ? 9.640 -2.417 -6.996 1.00 92.00 85 ARG A C 1
ATOM 662 O O . ARG A 1 85 ? 9.196 -2.389 -5.853 1.00 92.00 85 ARG A O 1
ATOM 669 N N . SER A 1 86 ? 9.491 -1.427 -7.878 1.00 90.44 86 SER A N 1
ATOM 670 C CA . SER A 1 86 ? 8.794 -0.170 -7.569 1.00 90.44 86 SER A CA 1
ATOM 671 C C . SER A 1 86 ? 7.353 -0.440 -7.121 1.00 90.44 86 SER A C 1
ATOM 673 O O . SER A 1 86 ? 6.919 0.007 -6.061 1.00 90.44 86 SER A O 1
ATOM 675 N N . GLU A 1 87 ? 6.629 -1.287 -7.848 1.00 91.00 87 GLU A N 1
ATOM 676 C CA . GLU A 1 87 ? 5.270 -1.672 -7.472 1.00 91.00 87 GLU A CA 1
ATOM 677 C C . GLU A 1 87 ? 5.215 -2.516 -6.190 1.00 91.00 87 GLU A C 1
ATOM 679 O O . GLU A 1 87 ? 4.273 -2.376 -5.421 1.00 91.00 87 GLU A O 1
ATOM 684 N N . ALA A 1 88 ? 6.192 -3.389 -5.914 1.00 94.56 88 ALA A N 1
ATOM 685 C CA . ALA A 1 88 ? 6.220 -4.156 -4.663 1.00 94.56 88 ALA A CA 1
ATOM 686 C C . ALA A 1 88 ? 6.366 -3.247 -3.438 1.00 94.56 88 ALA A C 1
ATOM 688 O O . ALA A 1 88 ? 5.744 -3.496 -2.406 1.00 94.56 88 ALA A O 1
ATOM 689 N N . GLU A 1 89 ? 7.161 -2.188 -3.551 1.00 94.19 89 GLU A N 1
ATOM 690 C CA . GLU A 1 89 ? 7.253 -1.172 -2.512 1.00 94.19 89 GLU A CA 1
ATOM 691 C C . GLU A 1 89 ? 5.937 -0.394 -2.394 1.00 94.19 89 GLU A C 1
ATOM 693 O O . GLU A 1 89 ? 5.412 -0.300 -1.291 1.00 94.19 89 GLU A O 1
ATOM 698 N N . ALA A 1 90 ? 5.307 0.045 -3.488 1.00 92.88 90 ALA A N 1
ATOM 699 C CA . ALA A 1 90 ? 3.991 0.691 -3.416 1.00 92.88 90 ALA A CA 1
ATOM 700 C C . ALA A 1 90 ? 2.901 -0.228 -2.818 1.00 92.88 90 ALA A C 1
ATOM 702 O O . ALA A 1 90 ? 2.113 0.197 -1.974 1.00 92.88 90 ALA A O 1
ATOM 703 N N . LEU A 1 91 ? 2.891 -1.519 -3.168 1.00 95.06 91 LEU A N 1
ATOM 704 C CA . LEU A 1 91 ? 1.993 -2.538 -2.604 1.00 95.06 91 LEU A CA 1
ATOM 705 C C . LEU A 1 91 ? 2.258 -2.825 -1.118 1.00 95.06 91 LEU A C 1
ATOM 707 O O . LEU A 1 91 ? 1.396 -3.396 -0.444 1.00 95.06 91 LEU A O 1
ATOM 711 N N . ARG A 1 92 ? 3.413 -2.431 -0.572 1.00 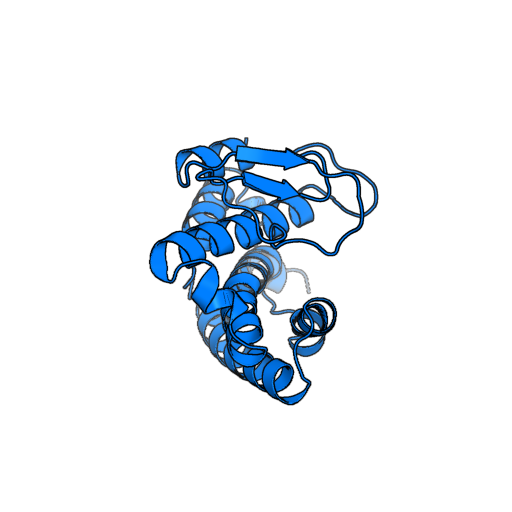96.75 92 ARG A N 1
ATOM 712 C CA . ARG A 1 92 ? 3.650 -2.487 0.874 1.00 96.75 92 ARG A CA 1
ATOM 713 C C . ARG A 1 92 ? 2.721 -1.535 1.628 1.00 96.75 92 ARG A C 1
ATOM 715 O O . ARG A 1 92 ? 2.231 -1.930 2.685 1.00 96.75 92 ARG A O 1
ATOM 722 N N . CYS A 1 93 ? 2.371 -0.381 1.048 1.00 97.06 93 CYS A N 1
ATOM 723 C CA . CYS A 1 93 ? 1.343 0.498 1.613 1.00 97.06 93 CYS A CA 1
ATOM 724 C C . CYS A 1 93 ? 0.019 -0.248 1.808 1.00 97.06 93 CYS A C 1
ATOM 726 O O . CYS A 1 93 ? -0.618 -0.151 2.860 1.00 97.06 93 CYS A O 1
ATOM 728 N N . ASP A 1 94 ? -0.387 -1.037 0.807 1.00 96.62 94 ASP A N 1
ATOM 729 C CA . ASP A 1 94 ? -1.599 -1.849 0.869 1.00 96.62 94 ASP A CA 1
ATOM 730 C C . ASP A 1 94 ? -1.521 -2.855 2.034 1.00 96.62 94 ASP A C 1
ATOM 732 O O . ASP A 1 94 ? -2.512 -3.042 2.744 1.00 96.62 94 ASP A O 1
ATOM 736 N N . LEU A 1 95 ? -0.358 -3.482 2.269 1.00 97.31 95 LEU A N 1
ATOM 737 C CA . LEU A 1 95 ? -0.147 -4.411 3.389 1.00 97.31 95 LEU A CA 1
ATOM 738 C C . LEU A 1 95 ? -0.231 -3.717 4.753 1.00 97.31 95 LEU A C 1
ATOM 740 O O . LEU A 1 95 ? -0.900 -4.231 5.651 1.00 97.31 95 LEU A O 1
ATOM 744 N N . GLU A 1 96 ? 0.428 -2.572 4.907 1.00 98.06 96 GLU A N 1
ATOM 745 C CA . GLU A 1 96 ? 0.470 -1.797 6.153 1.00 98.06 96 GLU A CA 1
ATOM 746 C C . GLU A 1 96 ? -0.929 -1.313 6.542 1.00 98.06 96 GLU A C 1
ATOM 748 O O . GLU A 1 96 ? -1.392 -1.549 7.663 1.00 98.06 96 GLU A O 1
ATOM 753 N N . LEU A 1 97 ? -1.653 -0.720 5.588 1.00 97.81 97 LEU A N 1
ATOM 754 C CA . LEU A 1 97 ? -3.029 -0.269 5.786 1.00 97.81 97 LEU A CA 1
ATOM 755 C C . LEU A 1 97 ? -3.975 -1.442 6.063 1.00 97.81 97 LEU A C 1
ATOM 757 O O . LEU A 1 97 ? -4.827 -1.353 6.953 1.00 97.81 97 LEU A O 1
ATOM 761 N N . HIS A 1 98 ? -3.836 -2.556 5.335 1.00 96.94 98 HIS A N 1
ATOM 762 C CA . HIS A 1 98 ? -4.662 -3.740 5.563 1.00 96.94 98 HIS A CA 1
ATOM 763 C C . HIS A 1 98 ? -4.429 -4.320 6.960 1.00 96.94 98 HIS A C 1
ATOM 765 O O . HIS A 1 98 ? -5.396 -4.640 7.654 1.00 96.94 98 HIS A O 1
ATOM 771 N N . PHE A 1 99 ? -3.175 -4.413 7.404 1.00 96.75 99 PHE A N 1
ATOM 772 C CA . PHE A 1 99 ? -2.854 -4.900 8.741 1.00 96.75 99 PHE A CA 1
ATOM 773 C C . PHE A 1 99 ? -3.384 -3.965 9.827 1.00 96.75 99 PHE A C 1
ATOM 775 O O . PHE A 1 99 ? -4.014 -4.436 10.772 1.00 96.75 99 PHE A O 1
ATOM 782 N N . TRP A 1 100 ? -3.234 -2.648 9.671 1.00 96.56 100 TRP A N 1
ATOM 783 C CA . TRP A 1 100 ? -3.805 -1.682 10.612 1.00 96.56 100 TRP A CA 1
ATOM 784 C C . TRP A 1 100 ? -5.328 -1.828 10.741 1.00 96.56 100 TRP A C 1
ATOM 786 O O . TRP A 1 100 ? -5.871 -1.774 11.845 1.00 96.56 100 TRP A O 1
ATOM 796 N N . ARG A 1 101 ? -6.028 -2.062 9.626 1.00 96.25 101 ARG A N 1
ATOM 797 C CA . ARG A 1 101 ? -7.494 -2.161 9.575 1.00 96.25 101 ARG A CA 1
ATOM 798 C C . ARG A 1 101 ? -8.048 -3.515 10.014 1.00 96.25 101 ARG A C 1
ATOM 800 O O . ARG A 1 101 ? -9.136 -3.564 10.584 1.00 96.25 101 ARG A O 1
ATOM 807 N N . HIS A 1 102 ? -7.344 -4.606 9.722 1.00 95.06 102 HIS A N 1
ATOM 808 C CA . HIS A 1 102 ? -7.871 -5.970 9.852 1.00 95.06 102 HIS A CA 1
ATOM 809 C C . HIS A 1 102 ? -7.032 -6.897 10.741 1.00 95.06 102 HIS A C 1
ATOM 811 O O . HIS A 1 102 ? -7.458 -8.020 11.006 1.00 95.06 102 HIS A O 1
ATOM 817 N N . GLY A 1 103 ? -5.839 -6.482 11.174 1.00 95.12 103 GLY A N 1
ATOM 818 C CA . GLY A 1 103 ? -4.930 -7.295 11.992 1.00 95.12 103 GLY A CA 1
ATOM 819 C C . GLY A 1 103 ? -4.344 -8.511 11.272 1.00 95.12 103 GLY A C 1
ATOM 820 O O . GLY A 1 103 ? -3.782 -9.402 11.906 1.00 95.12 103 GLY A O 1
ATOM 821 N N . THR A 1 104 ? -4.498 -8.584 9.950 1.00 94.75 104 THR A N 1
ATOM 822 C CA . THR A 1 104 ? -4.031 -9.690 9.106 1.00 94.75 104 THR A CA 1
ATOM 823 C C . THR A 1 104 ? -3.301 -9.143 7.884 1.00 94.75 104 THR A C 1
ATOM 825 O O . THR A 1 104 ? -3.320 -7.945 7.630 1.00 94.75 104 THR A O 1
ATOM 828 N N . THR A 1 105 ? -2.612 -10.005 7.140 1.00 93.31 105 THR A N 1
ATOM 829 C CA . THR A 1 105 ? -1.998 -9.646 5.854 1.00 93.31 105 THR A CA 1
ATOM 830 C C . THR A 1 105 ? -2.718 -10.410 4.745 1.00 93.31 105 THR A C 1
ATOM 832 O O . THR A 1 105 ? -2.906 -11.621 4.913 1.00 93.31 105 THR A O 1
ATOM 835 N N . PRO A 1 106 ? -3.108 -9.767 3.631 1.00 92.81 106 PRO A N 1
ATOM 836 C CA . PRO A 1 106 ? -3.800 -10.444 2.540 1.00 92.81 106 PRO A CA 1
ATOM 837 C C . PRO A 1 106 ? -2.896 -11.489 1.856 1.00 92.81 106 PRO A C 1
ATOM 839 O O . PRO A 1 106 ? -1.673 -11.460 2.024 1.00 92.81 106 PRO A O 1
ATOM 842 N N . PRO A 1 107 ? -3.464 -12.408 1.052 1.00 94.06 107 PRO A N 1
ATOM 843 C CA . PRO A 1 107 ? -2.673 -13.340 0.254 1.00 94.06 107 PRO A CA 1
ATOM 844 C C . PRO A 1 107 ? -1.745 -12.596 -0.718 1.00 94.06 107 PRO A C 1
ATOM 846 O O . PRO A 1 107 ? -2.199 -11.906 -1.632 1.00 94.06 107 PRO A O 1
ATOM 849 N N . LEU A 1 108 ? -0.434 -12.761 -0.535 1.00 94.62 108 LEU A N 1
ATOM 850 C CA . LEU A 1 108 ? 0.585 -11.974 -1.242 1.00 94.62 108 LEU A CA 1
ATOM 851 C C . LEU A 1 108 ? 0.580 -12.213 -2.753 1.00 94.62 108 LEU A C 1
ATOM 853 O O . LEU A 1 108 ? 0.737 -11.277 -3.526 1.00 94.62 108 LEU A O 1
ATOM 857 N N . TRP A 1 109 ? 0.325 -13.451 -3.179 1.00 92.50 109 TRP A N 1
ATOM 858 C CA . TRP A 1 109 ? 0.183 -13.781 -4.598 1.00 92.50 109 TRP A CA 1
ATOM 859 C C . TRP A 1 109 ? -0.995 -13.062 -5.250 1.00 92.50 109 TRP A C 1
ATOM 861 O O . TRP A 1 109 ? -0.868 -12.572 -6.368 1.00 92.50 109 TRP A O 1
ATOM 871 N N . SER A 1 110 ? -2.130 -12.955 -4.554 1.00 89.50 110 SER A N 1
ATOM 872 C CA . SER A 1 110 ? -3.290 -12.215 -5.060 1.00 89.50 110 SER A CA 1
ATOM 873 C C . SER A 1 110 ? -2.991 -10.723 -5.185 1.00 89.50 110 SER A C 1
ATOM 875 O O . SER A 1 110 ? -3.434 -10.093 -6.143 1.00 89.50 110 SER A O 1
ATOM 877 N N . LEU A 1 111 ? -2.213 -10.173 -4.249 1.00 88.50 111 LEU A N 1
ATOM 878 C CA . LEU A 1 111 ? -1.782 -8.778 -4.281 1.00 88.50 111 LEU A CA 1
ATOM 879 C C . LEU A 1 111 ? -0.812 -8.518 -5.447 1.00 88.50 111 LEU A C 1
ATOM 881 O O . LEU A 1 111 ? -1.055 -7.638 -6.273 1.00 88.50 111 LEU A O 1
ATOM 885 N N . ALA A 1 112 ? 0.232 -9.341 -5.567 1.00 89.25 112 ALA A N 1
ATOM 886 C CA . ALA A 1 112 ? 1.260 -9.223 -6.599 1.00 89.25 112 ALA A CA 1
ATOM 887 C C . ALA A 1 112 ? 0.756 -9.573 -8.009 1.00 89.25 112 ALA A C 1
ATOM 889 O O . ALA A 1 112 ? 1.361 -9.167 -8.997 1.00 89.25 112 ALA A O 1
ATOM 890 N N . TRP A 1 113 ? -0.375 -10.274 -8.150 1.00 85.94 113 TRP A N 1
ATOM 891 C CA . TRP A 1 113 ? -0.949 -10.594 -9.463 1.00 85.94 113 TRP A CA 1
ATOM 892 C C . TRP A 1 113 ? -1.245 -9.347 -10.313 1.00 85.94 113 TRP A C 1
ATOM 894 O O . TRP A 1 113 ? -1.209 -9.409 -11.544 1.00 85.94 113 TRP A O 1
ATOM 904 N N . ARG A 1 114 ? -1.469 -8.192 -9.669 1.00 81.44 114 ARG A N 1
ATOM 905 C CA . ARG A 1 114 ? -1.665 -6.889 -10.331 1.00 81.44 114 ARG A CA 1
ATOM 906 C C . ARG A 1 114 ? -0.487 -6.502 -11.235 1.00 81.44 114 ARG A C 1
ATOM 908 O O . ARG A 1 114 ? -0.706 -5.877 -12.270 1.00 81.44 114 ARG A O 1
ATOM 915 N N . LEU A 1 115 ? 0.724 -6.957 -10.916 1.00 86.50 115 LEU A N 1
ATOM 916 C CA . LEU A 1 115 ? 1.945 -6.710 -11.690 1.00 86.50 115 LEU A CA 1
ATOM 917 C C . LEU A 1 115 ? 1.894 -7.302 -13.102 1.00 86.50 115 LEU A C 1
ATOM 919 O O . LEU A 1 115 ? 2.529 -6.788 -14.021 1.00 86.50 115 LEU A O 1
ATOM 923 N N . ARG A 1 116 ? 1.088 -8.349 -13.322 1.00 87.06 116 ARG A N 1
ATOM 924 C CA . ARG A 1 116 ? 0.899 -8.914 -14.663 1.00 87.06 116 ARG A CA 1
ATOM 925 C C . ARG A 1 116 ? 0.289 -7.891 -15.623 1.00 87.06 116 ARG A C 1
ATOM 927 O O . ARG A 1 116 ? 0.665 -7.850 -16.791 1.00 87.06 116 ARG A O 1
ATOM 934 N N . ALA A 1 117 ? -0.624 -7.048 -15.136 1.00 80.94 117 ALA A N 1
ATOM 935 C CA . ALA A 1 117 ? -1.211 -5.970 -15.932 1.00 80.94 117 ALA A CA 1
ATOM 936 C C . ALA A 1 117 ? -0.196 -4.856 -16.256 1.00 80.94 117 ALA A C 1
ATOM 938 O O . ALA A 1 117 ? -0.379 -4.149 -17.243 1.00 80.94 117 ALA A O 1
ATOM 939 N N . GLN A 1 118 ? 0.889 -4.754 -15.479 1.00 74.31 118 GLN A N 1
ATOM 940 C CA . GLN A 1 118 ? 2.008 -3.825 -15.696 1.00 74.31 118 GLN A CA 1
ATOM 941 C C . GLN A 1 118 ? 3.119 -4.414 -16.588 1.00 74.31 118 GLN A C 1
ATOM 943 O O . GLN A 1 118 ? 4.197 -3.835 -16.733 1.00 74.31 118 GLN A O 1
ATOM 948 N N . GLY A 1 119 ? 2.872 -5.578 -17.202 1.00 84.25 119 GLY A N 1
ATOM 949 C CA . GLY A 1 119 ? 3.824 -6.224 -18.102 1.00 84.25 119 GLY A CA 1
ATOM 950 C C . GLY A 1 119 ? 5.053 -6.793 -17.392 1.00 84.25 119 GLY A C 1
ATOM 951 O O . GLY A 1 119 ? 6.132 -6.809 -17.988 1.00 84.25 119 GLY A O 1
ATOM 952 N N . CYS A 1 120 ? 4.915 -7.211 -16.129 1.00 90.25 120 CYS A N 1
ATOM 953 C CA . CYS A 1 120 ? 5.972 -7.925 -15.415 1.00 90.25 120 CYS A CA 1
ATOM 954 C C . CYS A 1 120 ? 5.971 -9.426 -15.756 1.00 90.25 120 CYS A C 1
ATOM 956 O O . CYS A 1 120 ? 4.910 -10.047 -15.888 1.00 90.25 120 CYS A O 1
ATOM 958 N N . HIS A 1 121 ? 7.163 -10.009 -15.878 1.00 94.12 121 HIS A N 1
ATOM 959 C CA . HIS A 1 121 ? 7.384 -11.441 -16.076 1.00 94.12 121 HIS A CA 1
ATOM 960 C C . HIS A 1 121 ? 7.144 -12.238 -14.786 1.00 94.12 121 HIS A C 1
ATOM 962 O O . HIS A 1 121 ? 7.143 -11.690 -13.684 1.00 94.12 121 HIS A O 1
ATOM 968 N N . ALA A 1 122 ? 6.908 -13.545 -14.913 1.00 94.31 122 ALA A N 1
ATOM 969 C CA . ALA A 1 122 ? 6.502 -14.389 -13.788 1.00 94.31 122 ALA A CA 1
ATOM 970 C C . ALA A 1 122 ? 7.578 -14.473 -12.691 1.00 94.31 122 ALA A C 1
ATOM 972 O O . ALA A 1 122 ? 7.252 -14.470 -11.504 1.00 94.31 122 ALA A O 1
ATOM 973 N N . GLU A 1 123 ? 8.847 -14.509 -13.087 1.00 95.69 123 GLU A N 1
ATOM 974 C CA . GLU A 1 123 ? 10.015 -14.500 -12.211 1.00 95.69 123 GLU A CA 1
ATOM 975 C C . GLU A 1 123 ? 10.112 -13.214 -11.380 1.00 95.69 123 GLU A C 1
ATOM 977 O O . GLU A 1 123 ? 10.341 -13.276 -10.171 1.00 95.69 123 GLU A O 1
ATOM 982 N N . ASP A 1 124 ? 9.833 -12.059 -11.985 1.00 96.19 124 ASP A N 1
ATOM 983 C CA . ASP A 1 124 ? 9.857 -10.767 -11.297 1.00 96.19 124 ASP A CA 1
ATOM 984 C C . ASP A 1 124 ? 8.669 -10.626 -10.340 1.00 96.19 124 ASP A C 1
ATOM 986 O O . ASP A 1 124 ? 8.808 -10.096 -9.237 1.00 96.19 124 ASP A O 1
ATOM 990 N N . ILE A 1 125 ? 7.504 -11.169 -10.715 1.00 95.31 125 ILE A N 1
ATOM 991 C CA . ILE A 1 125 ? 6.339 -11.256 -9.825 1.00 95.31 125 ILE A CA 1
ATOM 992 C C . ILE A 1 125 ? 6.661 -12.136 -8.612 1.00 95.31 125 ILE A C 1
ATOM 994 O O . ILE A 1 125 ? 6.329 -11.770 -7.486 1.00 95.31 125 ILE A O 1
ATOM 998 N N . ALA A 1 126 ? 7.330 -13.274 -8.809 1.00 96.12 126 ALA A N 1
ATOM 999 C CA . ALA A 1 126 ? 7.758 -14.128 -7.704 1.00 96.12 126 ALA A CA 1
ATOM 1000 C C . ALA A 1 126 ? 8.758 -13.405 -6.781 1.00 96.12 126 ALA A C 1
ATOM 1002 O O . ALA A 1 126 ? 8.646 -13.504 -5.556 1.00 96.12 126 ALA A O 1
ATOM 1003 N N . GLY A 1 127 ? 9.682 -12.625 -7.353 1.00 96.12 127 GLY A N 1
ATOM 1004 C CA . GLY A 1 127 ? 10.582 -11.749 -6.601 1.00 96.12 127 GLY A CA 1
ATOM 1005 C C . GLY A 1 127 ? 9.830 -10.709 -5.764 1.00 96.12 127 GLY A C 1
ATOM 1006 O O . GLY A 1 127 ? 10.085 -10.579 -4.567 1.00 96.12 127 GLY A O 1
ATOM 1007 N N . ALA A 1 128 ? 8.839 -10.036 -6.351 1.00 96.00 128 ALA A N 1
ATOM 1008 C CA . ALA A 1 128 ? 7.973 -9.097 -5.639 1.00 96.00 128 ALA A CA 1
ATOM 1009 C C . ALA A 1 128 ? 7.206 -9.769 -4.488 1.00 96.00 128 ALA A C 1
ATOM 1011 O O . ALA A 1 128 ? 7.142 -9.223 -3.388 1.00 96.00 128 ALA A O 1
ATOM 1012 N N . VAL A 1 129 ? 6.676 -10.982 -4.693 1.00 97.38 129 VAL A N 1
ATOM 1013 C CA . VAL A 1 129 ? 6.025 -11.764 -3.627 1.00 97.38 129 VAL A CA 1
ATOM 1014 C C . VAL A 1 129 ? 6.992 -12.053 -2.480 1.00 97.38 129 VAL A C 1
ATOM 1016 O O . VAL A 1 129 ? 6.597 -11.953 -1.319 1.00 97.38 129 VAL A O 1
ATOM 1019 N N . HIS A 1 130 ? 8.249 -12.388 -2.780 1.00 97.25 130 HIS A N 1
ATOM 1020 C CA . HIS A 1 130 ? 9.260 -12.624 -1.752 1.00 97.25 130 HIS A CA 1
ATOM 1021 C C . HIS A 1 130 ? 9.538 -11.361 -0.924 1.00 97.25 130 HIS A C 1
ATOM 1023 O O . HIS A 1 130 ? 9.514 -11.421 0.304 1.00 97.25 130 HIS A O 1
ATOM 1029 N N . VAL A 1 131 ? 9.713 -10.208 -1.579 1.00 96.25 131 VAL A N 1
ATOM 1030 C CA . VAL A 1 131 ? 9.889 -8.912 -0.899 1.00 96.25 131 VAL A CA 1
ATOM 1031 C C . VAL A 1 131 ? 8.682 -8.587 -0.016 1.00 96.25 131 VAL A C 1
ATOM 1033 O O . VAL A 1 131 ? 8.840 -8.296 1.168 1.00 96.25 131 VAL A O 1
ATOM 1036 N N . LEU A 1 132 ? 7.467 -8.724 -0.553 1.00 97.19 132 LEU A N 1
ATOM 1037 C CA . LEU A 1 132 ? 6.228 -8.504 0.195 1.00 97.19 132 LEU A CA 1
ATOM 1038 C C . LEU A 1 132 ? 6.087 -9.459 1.390 1.00 97.19 132 LEU A C 1
ATOM 1040 O O . LEU A 1 132 ? 5.508 -9.083 2.407 1.00 97.19 132 LEU A O 1
ATOM 1044 N N . ALA A 1 133 ? 6.617 -10.683 1.303 1.00 97.69 133 ALA A N 1
ATOM 1045 C CA . ALA A 1 133 ? 6.595 -11.641 2.407 1.00 97.69 133 ALA A CA 1
ATOM 1046 C C . ALA A 1 133 ? 7.499 -11.217 3.568 1.00 97.69 133 ALA A C 1
ATOM 1048 O O . ALA A 1 133 ? 7.101 -11.364 4.727 1.00 97.69 133 ALA A O 1
ATOM 1049 N N . LEU A 1 134 ? 8.675 -10.662 3.264 1.00 97.00 134 LEU A N 1
ATOM 1050 C CA . LEU A 1 134 ? 9.572 -10.094 4.270 1.00 97.00 134 LEU A CA 1
ATOM 1051 C C . LEU A 1 134 ? 8.921 -8.881 4.944 1.00 97.00 134 LEU A C 1
ATOM 1053 O O . LEU A 1 134 ? 8.815 -8.857 6.170 1.00 97.00 134 LEU A O 1
ATOM 1057 N N . SER A 1 135 ? 8.372 -7.947 4.162 1.00 96.94 135 SER A N 1
ATOM 1058 C CA . SER A 1 135 ? 7.652 -6.791 4.709 1.00 96.94 135 SER A CA 1
ATOM 1059 C C . SER A 1 135 ? 6.449 -7.217 5.554 1.00 96.94 135 SER A C 1
ATOM 1061 O O . SER A 1 135 ? 6.256 -6.712 6.653 1.00 96.94 135 SER A O 1
ATOM 1063 N N . ALA A 1 136 ? 5.668 -8.211 5.118 1.00 96.94 136 ALA A N 1
ATOM 1064 C CA . ALA A 1 136 ? 4.545 -8.735 5.896 1.00 96.94 136 ALA A CA 1
ATOM 1065 C C . ALA A 1 136 ? 4.972 -9.281 7.271 1.00 96.94 136 ALA A C 1
ATOM 1067 O O . ALA A 1 136 ? 4.209 -9.175 8.233 1.00 96.94 136 ALA A O 1
ATOM 1068 N N . ALA A 1 137 ? 6.168 -9.870 7.385 1.00 96.56 137 ALA A N 1
ATOM 1069 C CA . ALA A 1 137 ? 6.698 -10.325 8.667 1.00 96.56 137 ALA A CA 1
ATOM 1070 C C . ALA A 1 137 ? 7.023 -9.146 9.600 1.00 96.56 137 ALA A C 1
ATOM 1072 O O . ALA A 1 137 ? 6.630 -9.189 10.768 1.00 96.56 137 ALA A O 1
ATOM 1073 N N . SER A 1 138 ? 7.662 -8.092 9.083 1.00 96.31 138 SER A N 1
ATOM 1074 C CA . SER A 1 138 ? 7.956 -6.855 9.824 1.00 96.31 138 SER A CA 1
ATOM 1075 C C . SER A 1 138 ? 6.680 -6.117 10.241 1.00 96.31 138 SER A C 1
ATOM 1077 O O . SER A 1 138 ? 6.519 -5.743 11.402 1.00 96.31 138 SER A O 1
ATOM 1079 N N . ILE A 1 139 ? 5.717 -5.975 9.327 1.00 96.62 139 ILE A N 1
ATOM 1080 C CA . ILE A 1 139 ? 4.438 -5.286 9.563 1.00 96.62 139 ILE A CA 1
ATOM 1081 C C . ILE A 1 139 ? 3.652 -5.948 10.697 1.00 96.62 139 ILE A C 1
ATOM 1083 O O . ILE A 1 139 ? 3.102 -5.266 11.559 1.00 96.62 139 ILE A O 1
ATOM 1087 N N . ARG A 1 140 ? 3.650 -7.287 10.773 1.00 95.00 140 ARG A N 1
ATOM 1088 C CA . ARG A 1 140 ? 3.006 -8.010 11.887 1.00 95.00 140 ARG A CA 1
ATOM 1089 C C . ARG A 1 140 ? 3.641 -7.721 13.250 1.00 95.00 140 ARG A C 1
ATOM 1091 O O . ARG A 1 140 ? 2.989 -7.946 14.267 1.00 95.00 140 ARG A O 1
ATOM 1098 N N . GLN A 1 141 ? 4.884 -7.242 13.274 1.00 93.44 141 GLN A N 1
ATOM 1099 C CA . GLN A 1 141 ? 5.583 -6.786 14.479 1.00 93.44 141 GLN A CA 1
ATOM 1100 C C . GLN A 1 141 ? 5.384 -5.284 14.744 1.00 93.44 141 GLN A C 1
ATOM 1102 O O . GLN A 1 141 ? 5.908 -4.766 15.725 1.00 93.44 141 GLN A O 1
ATOM 1107 N N . GLY A 1 142 ? 4.596 -4.594 13.914 1.00 91.06 142 GLY A N 1
ATOM 1108 C CA . GLY A 1 142 ? 4.281 -3.175 14.054 1.00 91.06 142 GLY A CA 1
ATOM 1109 C C . GLY A 1 142 ? 5.139 -2.245 13.200 1.00 91.06 142 GLY A C 1
ATOM 1110 O O . GLY A 1 142 ? 5.059 -1.035 13.394 1.00 91.06 142 GLY A O 1
ATOM 1111 N N . ALA A 1 143 ? 5.942 -2.775 12.271 1.00 95.75 143 ALA A N 1
ATOM 1112 C CA . ALA A 1 143 ? 6.679 -1.933 11.338 1.00 95.75 143 ALA A CA 1
ATOM 1113 C C . ALA A 1 143 ? 5.728 -1.214 10.369 1.00 95.75 143 ALA A C 1
ATOM 1115 O O . ALA A 1 143 ? 4.766 -1.795 9.863 1.00 95.75 143 ALA A O 1
ATOM 1116 N N . VAL A 1 144 ? 6.054 0.043 10.102 1.00 97.12 144 VAL A N 1
ATOM 1117 C CA . VAL A 1 144 ? 5.582 0.818 8.958 1.00 97.12 144 VAL A CA 1
ATOM 1118 C C . VAL A 1 144 ? 6.864 1.311 8.303 1.00 97.12 144 VAL A C 1
ATOM 1120 O O . VAL A 1 144 ? 7.714 1.870 8.989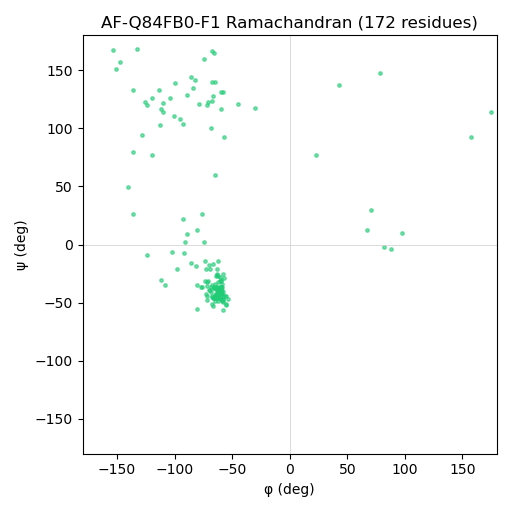 1.00 97.12 144 VAL A O 1
ATOM 1123 N N . GLU A 1 1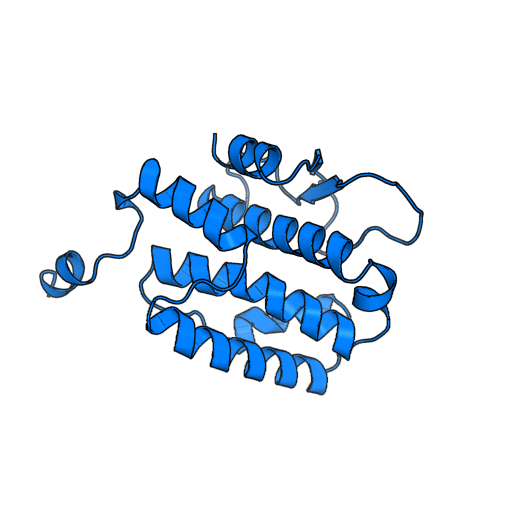45 ? 7.060 0.981 7.036 1.00 94.62 145 GLU A N 1
ATOM 1124 C CA . GLU A 1 145 ? 8.294 1.239 6.297 1.00 94.62 145 GLU A CA 1
ATOM 1125 C C . GLU A 1 145 ? 8.097 2.351 5.267 1.00 94.62 145 GLU A C 1
ATOM 1127 O O . GLU A 1 145 ? 9.013 3.134 5.036 1.00 94.62 145 GLU A O 1
ATOM 1132 N N . ASN A 1 146 ? 6.909 2.444 4.662 1.00 96.12 146 ASN A N 1
ATOM 1133 C CA . ASN A 1 146 ? 6.655 3.446 3.633 1.00 96.12 146 ASN A CA 1
ATOM 1134 C C . ASN A 1 146 ? 6.249 4.795 4.236 1.00 96.12 146 ASN A C 1
ATOM 1136 O O . ASN A 1 146 ? 5.354 4.887 5.084 1.00 96.12 146 ASN A O 1
ATOM 1140 N N . GLU A 1 147 ? 6.845 5.872 3.727 1.00 95.19 147 GLU A N 1
ATOM 1141 C CA . GLU A 1 147 ? 6.549 7.237 4.165 1.00 95.19 147 GLU A CA 1
ATOM 1142 C C . GLU A 1 147 ? 5.087 7.631 3.894 1.00 95.19 147 GLU A C 1
ATOM 1144 O O . GLU A 1 147 ? 4.416 8.185 4.772 1.00 95.19 147 GLU A O 1
ATOM 1149 N N . ALA A 1 148 ? 4.541 7.259 2.729 1.00 94.38 148 ALA A N 1
ATOM 1150 C CA . ALA A 1 148 ? 3.134 7.504 2.416 1.00 94.38 148 ALA A CA 1
ATOM 1151 C C . ALA A 1 148 ? 2.197 6.838 3.443 1.00 94.38 148 ALA A C 1
ATOM 1153 O O . ALA A 1 148 ? 1.193 7.428 3.859 1.00 94.38 148 ALA A O 1
ATOM 1154 N N . SER A 1 149 ? 2.536 5.627 3.895 1.00 97.69 149 SER A N 1
ATOM 1155 C CA . SER A 1 149 ? 1.783 4.916 4.929 1.00 97.69 149 SER A CA 1
ATOM 1156 C C . SER A 1 149 ? 1.924 5.549 6.298 1.00 97.69 149 SER A C 1
ATOM 1158 O O . SER A 1 149 ? 0.929 5.623 7.013 1.00 97.69 149 SER A O 1
ATOM 1160 N N . HIS A 1 150 ? 3.109 6.038 6.671 1.00 97.38 150 HIS A N 1
ATOM 1161 C CA . HIS A 1 150 ? 3.288 6.756 7.932 1.00 97.38 150 HIS A CA 1
ATOM 1162 C C . HIS A 1 150 ? 2.327 7.939 8.040 1.00 97.38 150 HIS A C 1
ATOM 1164 O O . HIS A 1 150 ? 1.585 8.039 9.019 1.00 97.38 150 HIS A O 1
ATOM 1170 N N . VAL A 1 151 ? 2.283 8.792 7.015 1.00 96.88 151 VAL A N 1
ATOM 1171 C CA . VAL A 1 151 ? 1.378 9.950 6.987 1.00 96.88 151 VAL A CA 1
ATOM 1172 C C . VAL A 1 151 ? -0.086 9.505 6.986 1.00 96.88 151 VAL A C 1
ATOM 1174 O O . VAL A 1 151 ? -0.901 10.022 7.756 1.00 96.88 151 VAL A O 1
ATOM 1177 N N . ALA A 1 152 ? -0.431 8.504 6.171 1.00 97.25 152 ALA A N 1
ATOM 1178 C CA . ALA A 1 152 ? -1.799 8.006 6.098 1.00 97.25 152 ALA A CA 1
ATOM 1179 C C . ALA A 1 152 ? -2.280 7.432 7.442 1.00 97.25 152 ALA A C 1
ATOM 1181 O O . ALA A 1 152 ? -3.380 7.755 7.898 1.00 97.25 152 ALA A O 1
ATOM 1182 N N . LEU A 1 153 ? -1.458 6.611 8.095 1.00 97.44 153 LEU A N 1
ATOM 1183 C CA . LEU A 1 153 ? -1.772 5.975 9.371 1.00 97.44 153 LEU A CA 1
ATOM 1184 C C . LEU A 1 153 ? -1.849 6.988 10.511 1.00 97.44 153 LEU A C 1
ATOM 1186 O O . LEU A 1 153 ? -2.796 6.919 11.289 1.00 97.44 153 LEU A O 1
ATOM 1190 N N . GLN A 1 154 ? -0.948 7.973 10.571 1.00 96.69 154 GLN A N 1
ATOM 1191 C CA . GLN A 1 154 ? -1.046 9.069 11.544 1.00 96.69 154 GLN A CA 1
ATOM 1192 C C . GLN A 1 154 ? -2.386 9.802 11.428 1.00 96.69 154 GLN A C 1
ATOM 1194 O O . GLN A 1 154 ? -3.058 10.058 12.431 1.00 96.69 154 GLN A O 1
ATOM 1199 N N . TRP A 1 155 ? -2.825 10.098 10.200 1.00 96.81 155 TRP A N 1
ATOM 1200 C CA . TRP A 1 155 ? -4.126 10.722 9.987 1.00 96.81 155 TRP A CA 1
ATOM 1201 C C . TRP A 1 155 ? -5.276 9.815 10.441 1.00 96.81 155 TRP A C 1
ATOM 1203 O O . TRP A 1 155 ? -6.187 10.277 11.134 1.00 96.81 155 TRP A O 1
ATOM 1213 N N . LEU A 1 156 ? -5.243 8.531 10.072 1.00 96.94 156 LEU A N 1
ATOM 1214 C CA . LEU A 1 156 ? -6.284 7.562 10.425 1.00 96.94 156 LEU A CA 1
ATOM 1215 C C . LEU A 1 156 ? -6.389 7.356 11.941 1.00 96.94 156 LEU A C 1
ATOM 1217 O O . LEU A 1 156 ? -7.498 7.328 12.472 1.00 96.94 156 LEU A O 1
ATOM 1221 N N . GLU A 1 157 ? -5.262 7.274 12.644 1.00 95.75 157 GLU A N 1
ATOM 1222 C CA . GLU A 1 157 ? -5.220 7.160 14.104 1.00 95.75 157 GLU A CA 1
ATOM 1223 C C . GLU A 1 157 ? -5.803 8.393 14.797 1.00 95.75 157 GLU A C 1
ATOM 1225 O O . GLU A 1 157 ? -6.549 8.255 15.764 1.00 95.75 157 GLU A O 1
ATOM 1230 N N . ALA A 1 158 ? -5.536 9.592 14.279 1.00 96.12 158 ALA A N 1
ATOM 1231 C CA . ALA A 1 158 ? -6.049 10.826 14.865 1.00 96.12 158 ALA A CA 1
ATOM 1232 C C . ALA A 1 158 ? -7.556 11.047 14.623 1.00 96.12 158 ALA A C 1
ATOM 1234 O O . ALA A 1 158 ? -8.225 11.662 15.452 1.00 96.12 158 ALA A O 1
ATOM 1235 N N . HIS A 1 159 ? -8.105 10.572 13.499 1.00 95.81 159 HIS A N 1
ATOM 1236 C CA . HIS A 1 159 ? -9.463 10.945 13.068 1.00 95.81 159 HIS A CA 1
ATOM 1237 C C . HIS A 1 159 ? -10.471 9.800 13.120 1.00 95.81 159 HIS A C 1
ATOM 1239 O O . HIS A 1 159 ? -11.664 10.031 13.317 1.00 95.81 159 HIS A O 1
ATOM 1245 N N . VAL A 1 160 ? -10.022 8.564 12.912 1.00 94.94 160 VAL A N 1
ATOM 1246 C CA . VAL A 1 160 ? -10.882 7.378 12.834 1.00 94.94 160 VAL A CA 1
ATOM 1247 C C . VAL A 1 160 ? -10.256 6.161 13.539 1.00 94.94 160 VAL A C 1
ATOM 1249 O O . VAL A 1 160 ? -10.258 5.062 12.981 1.00 94.94 160 VAL A O 1
ATOM 1252 N N . PRO A 1 161 ? -9.769 6.290 14.792 1.00 94.50 161 PRO A N 1
ATOM 1253 C CA . PRO A 1 161 ? -9.059 5.208 15.485 1.00 94.50 161 PRO A CA 1
ATOM 1254 C C . PRO A 1 161 ? -9.921 3.963 15.711 1.00 94.50 161 PRO A C 1
ATOM 1256 O O . PRO A 1 161 ? -9.403 2.853 15.738 1.00 94.50 161 PRO A O 1
ATOM 1259 N N . HIS A 1 162 ? -11.244 4.124 15.806 1.00 92.38 162 HIS A N 1
ATOM 1260 C CA . HIS A 1 162 ? -12.202 3.019 15.916 1.00 92.38 162 HIS A CA 1
ATOM 1261 C C . HIS A 1 162 ? -12.203 2.090 14.690 1.00 92.38 162 HIS A C 1
ATOM 1263 O O . HIS A 1 162 ? -12.782 1.007 14.741 1.00 92.38 162 HIS A O 1
ATOM 1269 N N . LEU A 1 163 ? -11.592 2.510 13.575 1.00 93.94 163 LEU A N 1
ATOM 1270 C CA . LEU A 1 163 ? -11.407 1.656 12.412 1.00 93.94 163 LEU A CA 1
ATOM 1271 C C . LEU A 1 163 ? -10.209 0.712 12.547 1.00 93.94 163 LEU A C 1
ATOM 1273 O O . LEU A 1 163 ? -10.157 -0.265 11.800 1.00 93.94 163 LEU A O 1
ATOM 1277 N N . ARG A 1 164 ? -9.271 0.978 13.457 1.00 94.50 164 ARG A N 1
ATOM 1278 C CA . ARG A 1 164 ? -8.110 0.120 13.683 1.00 94.50 164 ARG A CA 1
ATOM 1279 C C . ARG A 1 164 ? -8.561 -1.237 14.209 1.00 94.50 164 ARG A C 1
ATOM 1281 O O . ARG A 1 164 ? -9.435 -1.324 15.071 1.00 94.50 164 ARG A O 1
ATOM 1288 N N . TRP A 1 165 ? -7.924 -2.299 13.737 1.00 92.50 165 TRP A N 1
ATOM 1289 C CA . TRP A 1 165 ? -8.076 -3.595 14.372 1.00 92.50 165 TRP A CA 1
ATOM 1290 C C . TRP A 1 165 ? -7.448 -3.575 15.766 1.00 92.50 165 TRP A C 1
ATOM 1292 O O . TRP A 1 165 ? -6.257 -3.304 15.927 1.00 92.50 165 TRP A O 1
ATOM 1302 N N . ASP A 1 166 ? -8.252 -3.904 16.771 1.00 84.62 166 ASP A N 1
ATOM 1303 C CA . ASP A 1 166 ? -7.797 -4.054 18.147 1.00 84.62 166 ASP A CA 1
ATOM 1304 C C . ASP A 1 166 ? -7.880 -5.521 18.583 1.00 84.62 166 ASP A C 1
ATOM 1306 O O . ASP A 1 166 ? -8.964 -6.114 18.679 1.00 84.62 166 ASP A O 1
ATOM 1310 N N . ARG A 1 167 ? -6.716 -6.100 18.892 1.00 69.25 167 ARG A N 1
ATOM 1311 C CA . ARG A 1 167 ? -6.589 -7.464 19.412 1.00 69.25 167 ARG A CA 1
ATOM 1312 C C . ARG A 1 167 ? -7.351 -7.661 20.721 1.00 69.25 167 ARG A C 1
ATOM 1314 O O . ARG A 1 167 ? -7.899 -8.740 20.931 1.00 69.25 167 ARG A O 1
ATOM 1321 N N . ALA A 1 168 ? -7.374 -6.653 21.594 1.00 63.09 168 ALA A N 1
ATOM 1322 C CA . ALA A 1 168 ? -8.008 -6.726 22.907 1.00 63.09 168 ALA A CA 1
ATOM 1323 C C . ALA A 1 168 ? -9.540 -6.727 22.813 1.00 63.09 168 ALA A C 1
ATOM 1325 O O . ALA A 1 168 ? -10.205 -7.375 23.622 1.00 63.09 168 ALA A O 1
ATOM 1326 N N . TYR A 1 169 ? -10.095 -6.050 21.807 1.00 57.97 169 TYR A N 1
ATOM 1327 C CA . TYR A 1 169 ? -11.528 -6.060 21.525 1.00 57.97 169 TYR A CA 1
ATOM 1328 C C . TYR A 1 169 ? -11.981 -7.398 20.915 1.00 57.97 169 TYR A C 1
ATOM 1330 O O . TYR A 1 169 ? -12.987 -7.970 21.330 1.00 57.97 169 TYR A O 1
ATOM 1338 N N . HIS A 1 170 ? -11.203 -7.953 19.981 1.00 57.69 170 HIS A N 1
ATOM 1339 C CA . HIS A 1 170 ? -11.589 -9.156 19.231 1.00 57.69 170 HIS A CA 1
ATOM 1340 C C . HIS A 1 170 ? -11.252 -10.484 19.933 1.00 57.69 170 HIS A C 1
ATOM 1342 O O . HIS A 1 170 ? -11.805 -11.520 19.567 1.00 57.69 170 HIS A O 1
ATOM 1348 N N . SER A 1 171 ? -10.383 -10.489 20.951 1.00 53.50 171 SER A N 1
ATOM 1349 C CA . SER A 1 171 ? -10.141 -11.676 21.788 1.00 53.50 171 SER A CA 1
ATOM 1350 C C . SER A 1 171 ? -11.295 -11.984 22.748 1.00 53.50 171 SER A C 1
ATOM 1352 O O . SER A 1 171 ? -11.427 -13.125 23.179 1.00 53.50 171 SER A O 1
ATOM 1354 N N . ARG A 1 172 ? -12.142 -10.990 23.053 1.00 47.91 172 ARG A N 1
ATOM 1355 C CA . ARG A 1 172 ? -13.306 -11.111 23.951 1.00 47.91 172 ARG A CA 1
ATOM 1356 C C . ARG A 1 172 ? -14.613 -11.466 23.236 1.00 47.91 172 ARG A C 1
ATOM 1358 O O . ARG A 1 172 ? -15.616 -11.691 23.897 1.00 47.91 172 ARG A O 1
ATOM 1365 N N . ALA A 1 173 ? -14.610 -11.489 21.904 1.00 50.41 173 ALA A N 1
ATOM 1366 C CA . ALA A 1 173 ? -15.782 -11.771 21.074 1.00 50.41 173 ALA A CA 1
ATOM 1367 C C . ALA A 1 173 ? -15.926 -13.265 20.704 1.00 50.41 173 ALA A C 1
ATOM 1369 O O . ALA A 1 173 ? -16.542 -13.581 19.687 1.00 50.41 173 ALA A O 1
ATOM 1370 N N . ARG A 1 174 ? -15.323 -14.174 21.482 1.00 41.78 174 ARG A N 1
ATOM 1371 C CA . ARG A 1 174 ? -15.409 -15.630 21.299 1.00 41.78 174 ARG A CA 1
ATOM 1372 C C . ARG A 1 174 ? -16.073 -16.291 22.491 1.00 41.78 174 ARG A C 1
ATOM 1374 O O . ARG A 1 174 ? -15.725 -15.895 23.623 1.00 41.78 174 ARG A O 1
#

Foldseek 3Di:
DLLVLLCVVQVAAEDEDCPDDFPQDPDDDDDPGRYGYDNDDQPDDDDVRDNLNSLLVSLLSSLLSVVCVVPNPCQCLVDLLSVLVSNLLSLLLVQLSCCFQPVAGPDLLVSLVVSVSVVHDPVSSVVSSVVNVVSNVVSNVPDDDGPSSVSSVVVCCVPPVVSTDDPVVVVVVD

Radius of gyration: 16.24 Å; Cα contacts (8 Å, |Δi|>4): 189; chains: 1; bounding box: 34×35×46 Å

Solvent-accessible surface area (backbone atoms only — not comparable to full-atom values): 10068 Å² total; per-residue (Å²): 112,68,65,64,50,52,32,69,80,47,79,46,50,75,46,67,40,91,69,71,101,78,60,88,60,82,73,92,73,94,63,100,63,56,65,41,63,35,81,55,61,88,92,54,69,49,96,95,34,46,67,66,56,45,50,47,52,51,36,26,56,48,33,51,53,54,47,35,72,72,65,33,62,66,56,42,63,70,39,40,57,35,36,27,50,54,49,34,57,26,51,44,34,49,43,45,53,41,26,47,47,65,68,46,72,75,64,51,66,70,62,41,52,59,42,53,80,72,65,33,48,72,68,31,39,50,50,26,34,52,55,46,52,56,50,52,57,44,36,76,76,69,49,76,86,51,69,42,41,51,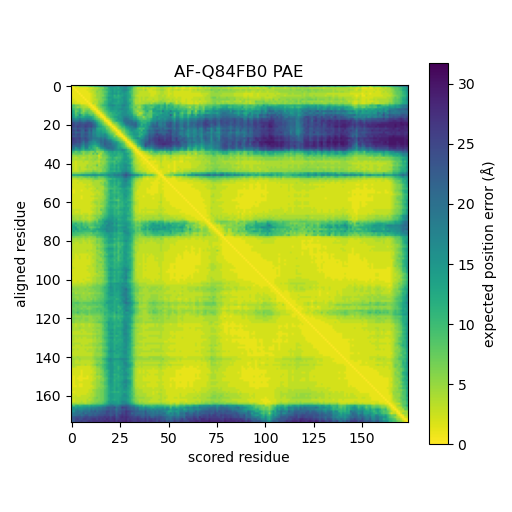57,51,48,55,51,39,55,75,75,46,49,88,58,44,49,51,69,79,66,62,66,70,75,114

Nearest PDB structures (foldseek):
  7z1u-assembly1_B  TM=2.569E-01  e=7.575E+00  Beta vulgaris

Sequence (174 aa):
MFWRHMQRCFPTDAVCSHTSPARLFPRAGVAPGHCLHLPFEVGVPRAGWDLWRQVVACTHAVQHVLQFEEDGLEVSLASSAARARSEAEALRCDLELHFWRHGTTPPLWSLAWRLRAQGCHAEDIAGAVHVLALSAASIRQGAVENEASHVALQWLEAHVPHLRWDRAYHSRAR

pLDDT: mean 82.44, std 18.27, range [30.2, 98.06]